Protein AF-A0AAV9ZCG6-F1 (afdb_monomer_lite)

Secondary structure (DSSP, 8-state):
--GGG--HHHHHHHHHHHHTTPPP--HHHHHHHHHHHHHHTTSTTSHHHHHHHHHHHHHHHHHH---S------TTGGG--

InterPro domains:
  IPR025476 Helitron helicase-like domain [PF14214] (3-81)

Radius of gyration: 19.18 Å; chains: 1; bounding box: 31×31×55 Å

Organism: NCBI:txid2862362

pLDDT: mean 75.43, std 11.8, range [50.69, 92.19]

Structure (mmCIF, N/CA/C/O backbone):
data_AF-A0AAV9ZCG6-F1
#
_entry.id   AF-A0AAV9ZCG6-F1
#
loop_
_atom_site.group_PDB
_atom_site.id
_atom_site.type_symbol
_atom_site.label_atom_id
_atom_site.label_alt_id
_atom_site.label_comp_id
_atom_site.label_asym_id
_atom_site.label_entity_id
_atom_site.label_seq_id
_atom_site.pdbx_PDB_ins_code
_atom_site.Cartn_x
_atom_site.Cartn_y
_atom_site.Cartn_z
_atom_site.occupancy
_atom_site.B_iso_or_equiv
_atom_site.auth_seq_id
_atom_site.auth_comp_id
_atom_site.auth_asym_id
_atom_site.auth_atom_id
_atom_site.pdbx_PDB_model_num
ATOM 1 N N . ARG A 1 1 ? 0.318 -6.772 -23.935 1.00 56.22 1 ARG A N 1
ATOM 2 C CA . ARG A 1 1 ? 1.057 -5.512 -24.211 1.00 56.22 1 ARG A CA 1
ATOM 3 C C . ARG A 1 1 ? 0.114 -4.292 -24.153 1.00 56.22 1 ARG A C 1
ATOM 5 O O . ARG A 1 1 ? 0.190 -3.436 -25.015 1.00 56.22 1 ARG A O 1
ATOM 12 N N . ILE A 1 2 ? -0.782 -4.223 -23.154 1.00 61.47 2 ILE A N 1
ATOM 13 C CA . ILE A 1 2 ? -1.838 -3.187 -23.061 1.00 61.47 2 ILE A CA 1
ATOM 14 C C . ILE A 1 2 ? -1.371 -2.010 -22.184 1.00 61.47 2 ILE A C 1
ATOM 16 O O . ILE A 1 2 ? -1.607 -0.860 -22.518 1.00 61.47 2 ILE A O 1
ATOM 20 N N . MET A 1 3 ? -0.584 -2.279 -21.135 1.00 62.41 3 MET A N 1
ATOM 21 C CA . MET A 1 3 ? -0.024 -1.250 -20.239 1.00 62.41 3 MET A CA 1
ATOM 22 C C . MET A 1 3 ? 0.909 -0.235 -20.929 1.00 62.41 3 MET A C 1
ATOM 24 O O . MET A 1 3 ? 1.131 0.839 -20.389 1.00 62.41 3 MET A O 1
ATOM 28 N N . ALA A 1 4 ? 1.437 -0.543 -22.120 1.00 68.19 4 ALA A N 1
ATOM 29 C CA . ALA A 1 4 ? 2.273 0.379 -22.898 1.00 68.19 4 ALA A CA 1
ATOM 30 C C . ALA A 1 4 ? 1.463 1.466 -23.638 1.00 68.19 4 ALA A C 1
ATOM 32 O O . ALA A 1 4 ? 2.051 2.356 -24.237 1.00 68.19 4 ALA A O 1
ATOM 33 N N . MET A 1 5 ? 0.127 1.382 -23.616 1.00 75.38 5 MET A N 1
ATOM 34 C CA . MET A 1 5 ? -0.787 2.359 -24.225 1.00 75.38 5 MET A CA 1
ATOM 35 C C . MET A 1 5 ? -1.292 3.407 -23.221 1.00 75.38 5 MET A C 1
ATOM 37 O O . MET A 1 5 ? -2.214 4.165 -23.525 1.00 75.38 5 MET A O 1
ATOM 41 N N . VAL A 1 6 ? -0.739 3.426 -22.004 1.00 82.06 6 VAL A N 1
ATOM 42 C CA . VAL A 1 6 ? -1.063 4.446 -21.003 1.00 82.06 6 VAL A CA 1
ATOM 43 C C . VAL A 1 6 ? -0.429 5.761 -21.435 1.00 82.06 6 VAL A C 1
ATOM 45 O O . VAL A 1 6 ? 0.787 5.843 -21.590 1.00 82.06 6 VAL A O 1
ATOM 48 N N . THR A 1 7 ? -1.259 6.782 -21.623 1.00 86.56 7 THR A N 1
ATOM 49 C CA . THR A 1 7 ? -0.809 8.143 -21.922 1.00 86.56 7 THR A CA 1
ATOM 50 C C . THR A 1 7 ? -0.952 9.036 -20.685 1.00 86.56 7 THR A C 1
ATOM 52 O O . THR A 1 7 ? -1.737 8.713 -19.783 1.00 86.56 7 THR A O 1
ATOM 55 N N . PRO A 1 8 ? -0.213 10.156 -20.608 1.00 85.44 8 PRO A N 1
ATOM 56 C CA . PRO A 1 8 ? -0.288 11.078 -19.475 1.00 85.44 8 PRO A CA 1
ATOM 57 C C . PRO A 1 8 ? -1.706 11.602 -19.216 1.00 85.44 8 PRO A C 1
ATOM 59 O O . PRO A 1 8 ? -2.118 11.733 -18.067 1.00 85.44 8 PRO A O 1
ATOM 62 N N . GLU A 1 9 ? -2.488 11.832 -20.270 1.00 88.12 9 GLU A N 1
ATOM 63 C CA . GLU A 1 9 ? -3.847 12.378 -20.184 1.00 88.12 9 GLU A CA 1
ATOM 64 C C . GLU A 1 9 ? -4.797 11.386 -19.505 1.00 88.12 9 GLU A C 1
ATOM 66 O O . GLU A 1 9 ? -5.631 11.772 -18.685 1.00 88.12 9 GLU A O 1
ATOM 71 N N . LYS A 1 10 ? -4.631 10.089 -19.798 1.00 85.62 10 LYS A N 1
ATOM 72 C CA . LYS A 1 10 ? -5.400 9.007 -19.170 1.00 85.62 10 LYS A CA 1
ATOM 73 C C . LYS A 1 10 ? -5.085 8.874 -17.684 1.00 85.62 10 LYS A C 1
ATOM 75 O O . LYS A 1 10 ? -5.987 8.623 -16.891 1.00 85.62 10 LYS A O 1
ATOM 80 N N . LEU A 1 11 ? -3.823 9.072 -17.300 1.00 87.12 11 LEU A N 1
ATOM 81 C CA . LEU A 1 11 ? -3.421 9.084 -15.892 1.00 87.12 11 LEU A CA 1
ATOM 82 C C . LEU A 1 11 ? -3.979 10.307 -15.163 1.00 87.12 11 LEU A C 1
ATOM 84 O O . LEU A 1 11 ? -4.530 10.160 -14.081 1.00 87.12 11 LEU A O 1
ATOM 88 N N . GLN A 1 12 ? -3.909 11.495 -15.768 1.00 91.00 12 GLN A N 1
ATOM 89 C CA . GLN A 1 12 ? -4.487 12.709 -15.185 1.00 91.00 12 GLN A CA 1
ATOM 90 C C . GLN A 1 12 ? -6.004 12.602 -15.003 1.00 91.00 12 GLN A C 1
ATOM 92 O O . GLN A 1 12 ? -6.538 13.054 -13.992 1.00 91.00 12 GLN A O 1
ATOM 97 N N . GLN A 1 13 ? -6.703 11.996 -15.965 1.00 88.81 13 GLN A N 1
ATOM 98 C CA . GLN A 1 13 ? -8.131 11.730 -15.842 1.00 88.81 13 GLN A CA 1
ATOM 99 C C . GLN A 1 13 ? -8.422 10.752 -14.699 1.00 88.81 13 GLN A C 1
ATOM 101 O O . GLN A 1 13 ? -9.300 11.026 -13.887 1.00 88.81 13 GLN A O 1
ATOM 106 N N . ALA A 1 14 ? -7.648 9.671 -14.584 1.00 88.31 14 ALA A N 1
ATOM 107 C CA . ALA A 1 14 ? -7.777 8.734 -13.472 1.00 88.31 14 ALA A CA 1
ATOM 108 C C . ALA A 1 14 ? -7.493 9.392 -12.108 1.00 88.31 14 ALA A C 1
ATOM 110 O O . ALA A 1 14 ? -8.197 9.095 -11.149 1.00 88.31 14 ALA A O 1
ATOM 111 N N . CYS A 1 15 ? -6.531 10.320 -12.018 1.00 88.81 15 CYS A N 1
ATOM 112 C CA . CYS A 1 15 ? -6.298 11.094 -10.794 1.00 88.81 15 CYS A CA 1
ATOM 113 C C . CYS A 1 15 ? -7.524 11.929 -10.409 1.00 88.81 15 CYS A C 1
ATOM 115 O O . CYS A 1 15 ? -7.944 11.889 -9.257 1.00 88.81 15 CYS A O 1
ATOM 117 N N . ARG A 1 16 ? -8.143 12.633 -11.369 1.00 92.19 16 ARG A N 1
ATOM 118 C CA . ARG A 1 16 ? -9.374 13.403 -11.113 1.00 92.19 16 ARG A CA 1
ATOM 119 C C . ARG A 1 16 ? -10.526 12.513 -10.648 1.00 92.19 16 ARG A C 1
ATOM 121 O O . ARG A 1 16 ? -11.279 12.899 -9.761 1.00 92.19 16 ARG A O 1
ATOM 128 N N . GLU A 1 17 ? -10.668 11.327 -11.239 1.00 90.44 17 GLU A N 1
ATOM 129 C CA . GLU A 1 17 ? -11.680 10.347 -10.830 1.00 90.44 17 GLU A CA 1
ATOM 130 C C . GLU A 1 17 ? -11.431 9.851 -9.400 1.00 90.44 17 GLU A C 1
ATOM 132 O O . GLU A 1 17 ? -12.370 9.805 -8.606 1.00 90.44 17 GLU A O 1
ATOM 137 N N . GLU A 1 18 ? -10.177 9.557 -9.038 1.00 88.06 18 GLU A N 1
ATOM 138 C CA . GLU A 1 18 ? -9.811 9.164 -7.672 1.00 88.06 18 GLU A CA 1
ATOM 139 C C . GLU A 1 18 ? -10.038 10.288 -6.651 1.00 88.06 18 GLU A C 1
ATOM 141 O O . GLU A 1 18 ? -10.581 10.023 -5.579 1.00 88.06 18 GLU A O 1
ATOM 146 N N . GLU A 1 19 ? -9.698 11.537 -6.982 1.00 90.75 19 GLU A N 1
ATOM 147 C CA . GLU A 1 19 ? -9.958 12.712 -6.133 1.00 90.75 19 GLU A CA 1
ATOM 148 C C . GLU A 1 19 ? -11.457 12.923 -5.881 1.00 90.75 19 GLU A C 1
ATOM 150 O O . GLU A 1 19 ? -11.863 13.325 -4.791 1.00 90.75 19 GLU A O 1
ATOM 155 N N . GLN A 1 20 ? -12.293 12.605 -6.870 1.00 90.56 20 GLN A N 1
ATOM 156 C CA . GLN A 1 20 ? -13.754 12.660 -6.772 1.00 90.56 20 GLN A CA 1
ATOM 157 C C . GLN A 1 20 ? -14.366 11.404 -6.127 1.00 90.56 20 GLN A C 1
ATOM 159 O O . GLN A 1 20 ? -15.589 11.289 -6.047 1.00 90.56 20 GLN A O 1
ATOM 164 N N . GLY A 1 21 ? -13.547 10.438 -5.693 1.00 87.31 21 GLY A N 1
ATOM 165 C CA . GLY A 1 21 ? -14.003 9.170 -5.115 1.00 87.31 21 GLY A CA 1
ATOM 166 C C . GLY A 1 21 ? -14.699 8.238 -6.115 1.00 87.31 21 GLY A C 1
ATOM 167 O O . GLY A 1 21 ? -15.344 7.269 -5.712 1.00 87.31 21 GLY A O 1
ATOM 168 N N . SER A 1 22 ? -14.584 8.517 -7.412 1.00 89.06 22 SER A N 1
ATOM 169 C CA . SER A 1 22 ? -15.164 7.711 -8.481 1.00 89.06 22 SER A CA 1
ATOM 170 C C . SER A 1 22 ? -14.225 6.567 -8.884 1.00 89.06 22 SER A C 1
ATOM 172 O O . SER A 1 22 ? -13.000 6.693 -8.809 1.00 89.06 22 SER A O 1
ATOM 174 N N . PRO A 1 23 ? -14.762 5.411 -9.309 1.00 87.12 23 PRO A N 1
ATOM 175 C CA . PRO A 1 23 ? -13.930 4.321 -9.799 1.00 87.12 23 PRO A CA 1
ATOM 176 C C . PRO A 1 23 ? -13.238 4.712 -11.112 1.00 87.12 23 PRO A C 1
ATOM 178 O O . PRO A 1 23 ? -13.880 5.269 -11.998 1.00 87.12 23 PRO A O 1
ATOM 181 N N . ILE A 1 24 ? -11.958 4.340 -11.255 1.00 89.31 24 ILE A N 1
ATOM 182 C CA . ILE A 1 24 ? -11.186 4.578 -12.486 1.00 89.31 24 ILE A CA 1
ATOM 183 C C . ILE A 1 24 ? -11.902 3.947 -13.685 1.00 89.31 24 ILE A C 1
ATOM 185 O O . ILE A 1 24 ? -12.142 2.732 -13.705 1.00 89.31 24 ILE A O 1
ATOM 189 N N . SER A 1 25 ? -12.186 4.772 -14.688 1.00 86.75 25 SER A N 1
ATOM 190 C CA . SER A 1 25 ? -12.915 4.409 -15.901 1.00 86.75 25 SER A CA 1
ATOM 191 C C . SER A 1 25 ? -12.055 3.632 -16.909 1.00 86.75 25 SER A C 1
ATOM 193 O O . SER A 1 25 ? -12.533 2.671 -17.516 1.00 86.75 25 SER A O 1
ATOM 195 N N . ASP A 1 26 ? -10.772 3.986 -17.066 1.00 86.69 26 ASP A N 1
ATOM 196 C CA . ASP A 1 26 ? -9.879 3.347 -18.043 1.00 86.69 26 ASP A CA 1
ATOM 197 C C . ASP A 1 26 ? -9.405 1.950 -17.563 1.00 86.69 26 ASP A C 1
ATOM 199 O O . ASP A 1 26 ? -8.695 1.833 -16.551 1.00 86.69 26 ASP A O 1
ATOM 203 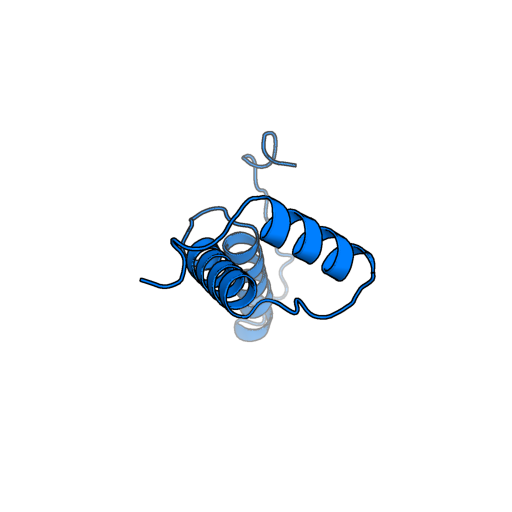N N . PRO A 1 27 ? -9.721 0.863 -18.300 1.00 85.00 27 PRO A N 1
ATOM 204 C CA . PRO A 1 27 ? -9.354 -0.499 -17.911 1.00 85.00 27 PRO A CA 1
ATOM 205 C C . PRO A 1 27 ? -7.837 -0.746 -17.921 1.00 85.00 27 PRO A C 1
ATOM 207 O O . PRO A 1 27 ? -7.344 -1.591 -17.174 1.00 85.00 27 PRO A O 1
ATOM 210 N N . THR A 1 28 ? -7.079 -0.002 -18.727 1.00 86.06 28 THR A N 1
ATOM 211 C CA . THR A 1 28 ? -5.615 -0.091 -18.796 1.00 86.06 28 THR A CA 1
ATOM 212 C C . THR A 1 28 ? -4.977 0.510 -17.552 1.00 86.06 28 THR A C 1
ATOM 214 O O . THR A 1 28 ? -4.072 -0.093 -16.974 1.00 86.06 28 THR A O 1
ATOM 217 N N . VAL A 1 29 ? -5.469 1.671 -17.112 1.00 86.94 29 VAL A N 1
ATOM 218 C CA . VAL A 1 29 ? -4.985 2.335 -15.893 1.00 86.94 29 VAL A CA 1
ATOM 219 C C . VAL A 1 29 ? -5.366 1.517 -14.658 1.00 86.94 29 VAL A C 1
ATOM 221 O O . VAL A 1 29 ? -4.540 1.316 -13.768 1.00 86.94 29 VAL A O 1
ATOM 224 N N . LYS A 1 30 ? -6.569 0.933 -14.643 1.00 87.62 30 LYS A N 1
ATOM 225 C CA . LYS A 1 30 ? -6.995 -0.003 -13.595 1.00 87.62 30 LYS A CA 1
ATOM 226 C C . LYS A 1 30 ? -6.082 -1.230 -13.507 1.00 87.62 30 LYS A C 1
ATOM 228 O O . LYS A 1 30 ? -5.663 -1.606 -12.412 1.00 87.62 30 LYS A O 1
ATOM 233 N N . LEU A 1 31 ? -5.735 -1.827 -14.649 1.00 87.75 31 LEU A N 1
ATOM 234 C CA . LEU A 1 31 ? -4.819 -2.966 -14.708 1.00 87.75 31 LEU A CA 1
ATOM 235 C C . LEU A 1 31 ? -3.402 -2.582 -14.247 1.00 87.75 31 LEU A C 1
ATOM 237 O O . LEU A 1 31 ? -2.771 -3.335 -13.504 1.00 87.75 31 LEU A O 1
ATOM 241 N N . LEU A 1 32 ? -2.910 -1.401 -14.641 1.00 87.25 32 LEU A N 1
ATOM 242 C CA . LEU A 1 32 ? -1.628 -0.865 -14.176 1.00 87.25 32 LEU A CA 1
ATOM 243 C C . LEU A 1 32 ? -1.616 -0.704 -12.649 1.00 87.25 32 LEU A C 1
ATOM 245 O O . LEU A 1 32 ? -0.702 -1.196 -11.988 1.00 87.25 32 LEU A O 1
ATOM 249 N N . ARG A 1 33 ? -2.657 -0.090 -12.075 1.00 86.12 33 ARG A N 1
ATOM 250 C CA . ARG A 1 33 ? -2.797 0.101 -10.624 1.00 86.12 33 ARG A CA 1
ATOM 251 C C . ARG A 1 33 ? -2.779 -1.227 -9.868 1.00 86.12 33 ARG A C 1
ATOM 253 O O . ARG A 1 33 ? -2.081 -1.350 -8.863 1.00 86.12 33 ARG A O 1
ATOM 260 N N . GLN A 1 34 ? -3.502 -2.233 -10.358 1.00 85.75 34 GLN A N 1
ATOM 261 C CA . GLN A 1 34 ? -3.492 -3.576 -9.769 1.00 85.75 34 GLN A CA 1
ATOM 262 C C . GLN A 1 34 ? -2.090 -4.194 -9.789 1.00 85.75 34 GLN A C 1
ATOM 264 O O . GLN A 1 34 ? -1.646 -4.760 -8.789 1.00 85.75 34 GLN A O 1
ATOM 269 N N . HIS A 1 35 ? -1.367 -4.046 -10.899 1.00 84.75 35 HIS A N 1
ATOM 270 C CA . HIS A 1 35 ? -0.014 -4.574 -11.025 1.00 84.75 35 HIS A CA 1
ATOM 271 C C . HIS A 1 35 ? 0.966 -3.896 -10.059 1.00 84.75 35 HIS A C 1
ATOM 273 O O . HIS A 1 35 ? 1.707 -4.584 -9.351 1.00 84.75 35 HIS A O 1
ATOM 279 N N . VAL A 1 36 ? 0.910 -2.565 -9.955 1.00 83.50 36 VAL A N 1
ATOM 280 C CA . VAL A 1 36 ? 1.695 -1.792 -8.981 1.00 83.50 36 VAL A CA 1
ATOM 281 C C . VAL A 1 36 ? 1.374 -2.251 -7.561 1.00 83.50 36 VAL A C 1
ATOM 283 O O . VAL A 1 36 ? 2.283 -2.632 -6.828 1.00 83.50 36 VAL A O 1
ATOM 286 N N . HIS A 1 37 ? 0.093 -2.322 -7.192 1.00 81.19 37 HIS A N 1
ATOM 287 C CA . HIS A 1 37 ? -0.325 -2.756 -5.858 1.00 81.19 37 HIS A CA 1
ATOM 288 C C . HIS A 1 37 ? 0.166 -4.172 -5.518 1.00 81.19 37 HIS A C 1
ATOM 290 O O . HIS A 1 37 ? 0.666 -4.403 -4.418 1.00 81.19 37 HIS A O 1
ATOM 296 N N . SER A 1 38 ? 0.093 -5.105 -6.474 1.00 80.00 38 SER A N 1
ATOM 297 C CA . SER A 1 38 ? 0.583 -6.479 -6.294 1.00 80.00 38 SER A CA 1
ATOM 298 C C . SER A 1 38 ? 2.106 -6.564 -6.131 1.00 80.00 38 SER A C 1
ATOM 300 O O . SER A 1 38 ? 2.618 -7.461 -5.461 1.00 80.00 38 SER A O 1
ATOM 302 N N . THR A 1 39 ? 2.838 -5.617 -6.720 1.00 78.00 39 THR A N 1
ATOM 303 C CA . THR A 1 39 ? 4.301 -5.564 -6.654 1.00 78.00 39 THR A CA 1
ATOM 304 C C . THR A 1 39 ? 4.772 -4.895 -5.364 1.00 78.00 39 THR A C 1
ATOM 306 O O . THR A 1 39 ? 5.739 -5.358 -4.764 1.00 78.00 39 THR A O 1
ATOM 309 N N . VAL A 1 40 ? 4.056 -3.876 -4.875 1.00 72.50 40 VAL A N 1
ATOM 310 C CA . VAL A 1 40 ? 4.370 -3.155 -3.625 1.00 72.50 40 VAL A CA 1
ATOM 311 C C . VAL A 1 40 ? 4.427 -4.104 -2.422 1.00 72.50 40 VAL A C 1
ATOM 313 O O . VAL A 1 40 ? 5.308 -3.966 -1.575 1.00 72.50 40 VAL A O 1
ATOM 316 N N . GLY A 1 41 ? 3.558 -5.117 -2.369 1.00 65.94 41 GLY A N 1
ATOM 317 C CA . GLY A 1 41 ? 3.587 -6.140 -1.317 1.00 65.94 41 GLY A CA 1
ATOM 318 C C . GLY A 1 41 ? 4.860 -7.000 -1.295 1.00 65.94 41 GLY A C 1
ATOM 319 O O . GLY A 1 41 ? 5.194 -7.572 -0.263 1.00 65.94 41 GLY A O 1
ATO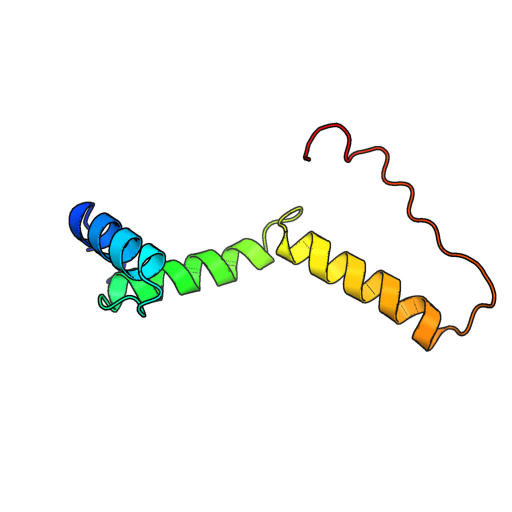M 320 N N . ARG A 1 42 ? 5.598 -7.074 -2.411 1.00 70.62 42 ARG A N 1
ATOM 321 C CA . ARG A 1 42 ? 6.861 -7.826 -2.530 1.00 70.62 42 ARG A CA 1
ATOM 322 C C . ARG A 1 42 ? 8.099 -6.975 -2.238 1.00 70.62 42 ARG A C 1
ATOM 324 O O . ARG A 1 42 ? 9.183 -7.529 -2.057 1.00 70.62 42 ARG A O 1
ATOM 331 N N . VAL A 1 43 ? 7.957 -5.649 -2.191 1.00 73.31 43 VAL A N 1
ATOM 332 C CA . VAL A 1 43 ? 9.048 -4.731 -1.849 1.00 73.31 43 VAL A CA 1
ATOM 333 C C . VAL A 1 43 ? 9.235 -4.736 -0.332 1.00 73.31 43 VAL A C 1
ATOM 335 O O . VAL A 1 43 ? 8.342 -4.338 0.418 1.00 73.31 43 VAL A O 1
ATOM 338 N N . LYS A 1 44 ? 10.403 -5.196 0.132 1.00 64.81 44 LYS A N 1
ATOM 339 C CA . LYS A 1 44 ? 10.771 -5.146 1.555 1.00 64.81 44 LYS A CA 1
ATOM 340 C C . LYS A 1 44 ? 10.752 -3.694 2.043 1.00 64.81 44 LYS A C 1
ATOM 342 O O . LYS A 1 44 ? 11.292 -2.821 1.374 1.00 64.81 44 LYS A O 1
ATOM 347 N N . GLY A 1 45 ? 10.134 -3.451 3.198 1.00 66.81 45 GLY A N 1
ATOM 348 C CA . GLY A 1 45 ? 10.015 -2.108 3.784 1.00 66.81 45 GLY A CA 1
ATOM 349 C C . GLY A 1 45 ? 8.813 -1.292 3.296 1.00 66.81 45 GLY A C 1
ATOM 350 O O . GLY A 1 45 ? 8.553 -0.225 3.847 1.00 66.81 45 GLY A O 1
ATOM 351 N N . SER A 1 46 ? 8.030 -1.801 2.335 1.00 72.31 46 SER A N 1
ATOM 352 C CA . SER A 1 46 ? 6.774 -1.160 1.936 1.00 72.31 46 SER A CA 1
ATOM 353 C C . SER A 1 46 ? 5.775 -1.096 3.095 1.00 72.31 46 SER A C 1
ATOM 355 O O . SER A 1 46 ? 5.801 -1.925 4.011 1.00 72.31 46 SER A O 1
ATOM 357 N N . ASN A 1 47 ? 4.826 -0.159 3.029 1.00 73.56 47 ASN A N 1
ATOM 358 C CA . ASN A 1 47 ? 3.763 -0.054 4.034 1.00 73.56 47 ASN A CA 1
ATOM 359 C C . ASN A 1 47 ? 2.993 -1.369 4.206 1.00 73.56 47 ASN A C 1
ATOM 361 O O . ASN A 1 47 ? 2.634 -1.722 5.323 1.00 73.56 47 ASN A O 1
ATOM 365 N N . GLN A 1 48 ? 2.807 -2.148 3.136 1.00 71.94 48 GLN A N 1
ATOM 366 C CA . GLN A 1 48 ? 2.181 -3.470 3.230 1.00 71.94 48 GLN A CA 1
ATOM 367 C C . GLN A 1 48 ? 3.045 -4.468 4.014 1.00 71.94 48 GLN A C 1
ATOM 369 O O . GLN A 1 48 ? 2.523 -5.182 4.870 1.00 71.94 48 GLN A O 1
ATOM 374 N N . SER A 1 49 ? 4.362 -4.491 3.775 1.00 71.12 49 SER A N 1
ATOM 375 C CA . SER A 1 49 ? 5.304 -5.320 4.539 1.00 71.12 49 SER A CA 1
ATOM 376 C C . SER A 1 49 ? 5.312 -4.938 6.021 1.00 71.12 49 SER A C 1
ATOM 378 O O . SER A 1 49 ? 5.287 -5.823 6.877 1.00 71.12 49 SER A O 1
ATOM 380 N N . ARG A 1 50 ? 5.291 -3.636 6.330 1.00 76.81 50 ARG A N 1
ATOM 381 C CA . ARG A 1 50 ? 5.209 -3.120 7.704 1.00 76.81 50 ARG A CA 1
ATOM 382 C C . ARG A 1 50 ? 3.881 -3.492 8.373 1.00 76.81 50 ARG A C 1
ATOM 384 O O . ARG A 1 50 ? 3.886 -3.949 9.514 1.00 76.81 50 ARG A O 1
ATOM 391 N N . THR A 1 51 ? 2.753 -3.347 7.676 1.00 78.81 51 THR A N 1
ATOM 392 C CA . THR A 1 51 ? 1.429 -3.742 8.185 1.00 78.81 51 THR A CA 1
ATOM 393 C C . THR A 1 51 ? 1.359 -5.242 8.451 1.00 78.81 51 THR A C 1
ATOM 395 O O . THR A 1 51 ? 0.931 -5.638 9.529 1.00 78.81 51 THR A O 1
ATOM 398 N N . SER A 1 52 ? 1.851 -6.080 7.531 1.00 79.88 52 SER A N 1
ATOM 399 C CA . SER A 1 52 ? 1.895 -7.535 7.723 1.00 79.88 52 SER A CA 1
ATOM 400 C C . SER A 1 52 ? 2.745 -7.932 8.933 1.00 79.88 52 SER A C 1
ATOM 402 O O . SER A 1 52 ? 2.304 -8.737 9.753 1.00 79.88 52 SER A O 1
ATOM 404 N N . LEU A 1 53 ? 3.929 -7.330 9.092 1.00 78.94 53 LEU A N 1
ATOM 405 C CA . LEU A 1 53 ? 4.805 -7.585 10.235 1.00 78.94 53 LEU A CA 1
ATOM 406 C C . LEU A 1 53 ? 4.132 -7.199 11.559 1.00 78.94 53 LEU A C 1
ATOM 408 O O . LEU A 1 53 ? 4.176 -7.965 12.521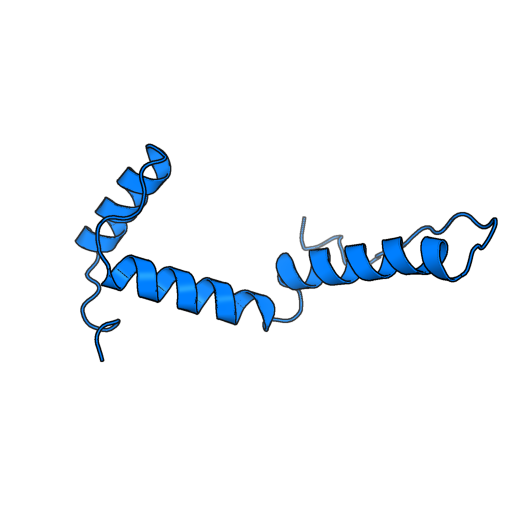 1.00 78.94 53 LEU A O 1
ATOM 412 N N . ARG A 1 54 ? 3.454 -6.044 11.598 1.00 78.81 54 ARG A N 1
ATOM 413 C CA . ARG A 1 54 ? 2.665 -5.630 12.766 1.00 78.81 54 ARG A CA 1
ATOM 414 C C . ARG A 1 54 ? 1.550 -6.630 13.056 1.00 78.81 54 ARG A C 1
ATOM 416 O O . ARG A 1 54 ? 1.423 -7.055 14.196 1.00 78.81 54 ARG A O 1
ATOM 423 N N . SER A 1 55 ? 0.780 -7.056 12.055 1.00 79.38 55 SER A N 1
ATOM 424 C CA . SER A 1 55 ? -0.271 -8.065 12.240 1.00 79.38 55 SER A CA 1
ATOM 425 C C . SER A 1 55 ? 0.271 -9.376 12.814 1.00 79.38 55 SER A C 1
ATOM 427 O O . SER A 1 55 ? -0.346 -9.940 13.715 1.00 79.38 55 SER A O 1
ATOM 429 N N . GLN A 1 56 ? 1.438 -9.835 12.352 1.00 80.38 56 GLN A N 1
ATOM 430 C CA . GLN A 1 56 ? 2.098 -11.018 12.909 1.00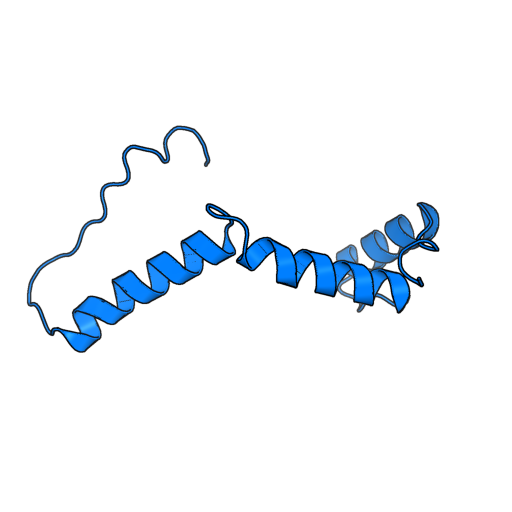 80.38 56 GLN A CA 1
ATOM 431 C C . GLN A 1 56 ? 2.475 -10.801 14.375 1.00 80.38 56 GLN A C 1
ATOM 433 O O . GLN A 1 56 ? 2.103 -11.613 15.220 1.00 80.38 56 GLN A O 1
ATOM 438 N N . LEU A 1 57 ? 3.117 -9.675 14.696 1.00 76.12 57 LEU A N 1
ATOM 439 C CA . LEU A 1 57 ? 3.473 -9.323 16.068 1.00 76.12 57 LEU A CA 1
ATOM 440 C C . LEU A 1 57 ? 2.250 -9.298 16.995 1.00 76.12 57 LEU A C 1
ATOM 442 O O . LEU A 1 57 ? 2.325 -9.842 18.088 1.00 76.12 57 LEU A O 1
ATOM 446 N N . TRP A 1 58 ? 1.128 -8.720 16.555 1.00 71.62 58 TRP A N 1
ATOM 447 C CA . TRP A 1 58 ? -0.119 -8.681 17.327 1.00 71.62 58 TRP A CA 1
ATOM 448 C C . TRP A 1 58 ? -0.794 -10.053 17.460 1.00 71.62 58 TRP A C 1
ATOM 450 O O . TRP A 1 58 ? -1.447 -10.313 18.468 1.00 71.62 58 TRP A O 1
ATOM 460 N N . SER A 1 59 ? -0.623 -10.952 16.486 1.00 74.88 59 SER A N 1
ATOM 461 C CA . SER A 1 59 ? -1.170 -12.317 16.552 1.00 74.88 59 SER A CA 1
ATOM 462 C C . SER A 1 59 ? -0.387 -13.241 17.494 1.00 74.88 59 SER A C 1
ATOM 464 O O . SER A 1 59 ? -0.966 -14.122 18.130 1.00 74.88 59 SER A O 1
ATOM 466 N N . THR A 1 60 ? 0.918 -13.009 17.644 1.00 72.88 60 THR A N 1
ATOM 467 C CA . THR A 1 60 ? 1.810 -13.790 18.508 1.00 72.88 60 THR A CA 1
ATOM 468 C C . THR A 1 60 ? 1.358 -13.856 19.975 1.00 72.88 60 THR A C 1
ATOM 470 O O . THR A 1 60 ? 1.279 -14.966 20.500 1.00 72.88 60 THR A O 1
ATOM 473 N N . PRO A 1 61 ? 1.010 -12.753 20.670 1.00 67.94 61 PRO A N 1
ATOM 474 C CA . PRO A 1 61 ? 0.535 -12.820 22.051 1.00 67.94 61 PRO A CA 1
ATOM 475 C C . PRO A 1 61 ? -0.851 -13.465 22.171 1.00 67.94 61 PRO A C 1
ATOM 477 O O . PRO A 1 61 ? -1.113 -14.140 23.164 1.00 67.94 61 PRO A O 1
ATOM 480 N N . VAL A 1 62 ? -1.718 -13.329 21.160 1.00 74.12 62 VAL A N 1
ATOM 481 C CA . VAL A 1 62 ? -3.016 -14.028 21.127 1.00 74.12 62 VAL A CA 1
ATOM 482 C C . VAL A 1 62 ? -2.804 -15.545 21.098 1.00 74.12 62 VAL A C 1
ATOM 484 O O . VAL A 1 62 ? -3.483 -16.278 21.816 1.00 74.12 62 VAL A O 1
ATOM 487 N N . TYR A 1 63 ? -1.830 -16.011 20.313 1.00 73.69 63 TYR A N 1
ATOM 488 C CA . TYR A 1 63 ? -1.483 -17.427 20.211 1.00 73.69 63 TYR A CA 1
ATOM 489 C C . TYR A 1 63 ? -0.721 -17.948 21.443 1.00 73.69 63 TYR A C 1
ATOM 491 O O . TYR A 1 63 ? -1.056 -19.004 21.975 1.00 73.69 63 TYR A O 1
ATOM 499 N N . LEU A 1 64 ? 0.283 -17.209 21.927 1.00 77.50 64 LEU A N 1
ATOM 500 C CA . LEU A 1 64 ? 1.193 -17.662 22.989 1.00 77.50 64 LEU A CA 1
ATOM 501 C C . LEU A 1 64 ? 0.688 -17.394 24.419 1.00 77.50 64 LEU A C 1
ATOM 503 O O . LEU A 1 64 ? 1.322 -17.842 25.371 1.00 77.50 64 LEU A O 1
ATOM 507 N N . ARG A 1 65 ? -0.414 -16.646 24.590 1.00 66.75 65 ARG A N 1
ATOM 508 C CA . ARG A 1 65 ? -0.977 -16.211 25.888 1.00 66.75 65 ARG A CA 1
ATOM 509 C C . ARG A 1 65 ? 0.050 -15.701 26.932 1.00 66.75 65 ARG A C 1
ATOM 511 O O . ARG A 1 65 ? -0.056 -16.078 28.102 1.00 66.75 65 ARG A O 1
ATOM 518 N N . PRO A 1 66 ? 1.044 -14.858 26.591 1.00 62.75 66 PRO A N 1
ATOM 519 C CA . PRO A 1 66 ? 1.965 -14.343 27.595 1.00 62.75 66 PRO A CA 1
ATOM 520 C C . PRO A 1 66 ? 1.334 -13.167 28.363 1.00 62.75 66 PRO A C 1
ATOM 522 O O . PRO A 1 66 ? 0.791 -12.246 27.758 1.00 62.75 66 PRO A O 1
ATOM 525 N N . TRP A 1 67 ? 1.478 -13.145 29.692 1.00 56.97 67 TRP A N 1
ATOM 526 C CA . TRP A 1 67 ? 1.120 -12.012 30.571 1.00 56.97 67 TRP A CA 1
ATOM 527 C C . TRP A 1 67 ? 2.156 -10.866 30.527 1.00 56.97 67 TRP A C 1
ATOM 529 O O . TRP A 1 67 ? 2.334 -10.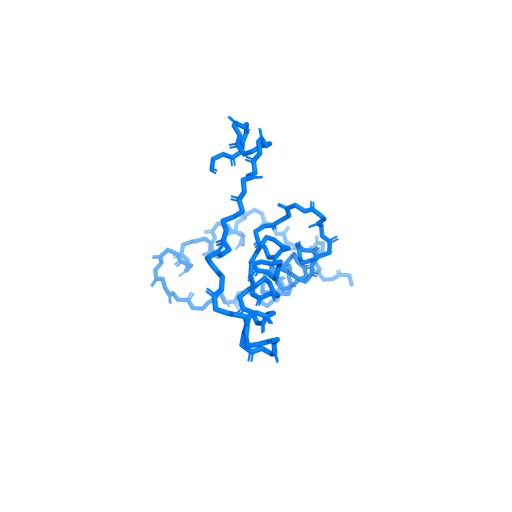139 31.501 1.00 56.97 67 TRP A O 1
ATOM 539 N N . ASN A 1 68 ? 2.873 -10.705 29.411 1.00 62.62 68 ASN A N 1
ATOM 540 C CA . ASN A 1 68 ? 4.030 -9.814 29.320 1.00 62.62 68 ASN A CA 1
ATOM 541 C C . ASN A 1 68 ? 3.761 -8.706 28.295 1.00 62.62 68 ASN A C 1
ATOM 543 O O . ASN A 1 68 ? 3.334 -8.985 27.174 1.00 62.62 68 ASN A O 1
ATOM 547 N N . LEU A 1 69 ? 4.028 -7.453 28.673 1.00 61.53 69 LEU A N 1
ATOM 548 C CA . LEU A 1 69 ? 3.957 -6.294 27.783 1.00 61.53 69 LEU A CA 1
ATOM 549 C C . LEU A 1 69 ? 5.003 -6.435 26.665 1.00 61.53 69 LEU A C 1
ATOM 551 O 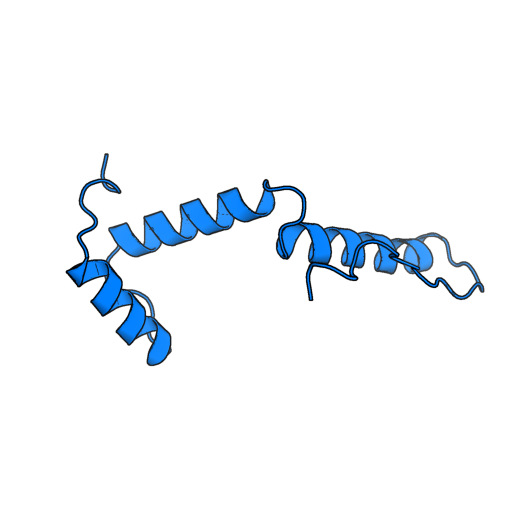O . LEU A 1 69 ? 6.201 -6.481 26.938 1.00 61.53 69 LEU A O 1
ATOM 555 N N . TRP A 1 70 ? 4.555 -6.478 25.410 1.00 61.97 70 TRP A N 1
ATOM 556 C CA . TRP A 1 70 ? 5.441 -6.446 24.247 1.00 61.97 70 TRP A CA 1
ATOM 557 C C . TRP A 1 70 ? 5.608 -5.004 23.769 1.00 61.97 70 TRP A C 1
ATOM 559 O O . TRP A 1 70 ? 4.653 -4.384 23.306 1.00 61.97 70 TRP A O 1
ATOM 569 N N . ILE A 1 71 ? 6.831 -4.481 23.857 1.00 61.03 71 ILE A N 1
ATOM 570 C CA . ILE A 1 71 ? 7.220 -3.201 23.256 1.00 61.03 71 ILE A CA 1
ATOM 571 C C . ILE A 1 71 ? 8.166 -3.515 22.101 1.00 61.03 71 ILE A C 1
ATOM 573 O O . ILE A 1 71 ? 9.182 -4.179 22.289 1.00 61.03 71 ILE A O 1
ATOM 577 N N . THR A 1 72 ? 7.842 -3.036 20.902 1.00 59.88 72 THR A N 1
ATOM 578 C CA . THR A 1 72 ? 8.787 -3.067 19.779 1.00 59.88 72 THR A CA 1
ATOM 579 C C . THR A 1 72 ? 9.569 -1.765 19.773 1.00 59.88 72 THR A C 1
ATOM 581 O O . THR A 1 72 ? 9.011 -0.716 19.464 1.00 59.88 72 THR A O 1
ATOM 584 N N . ILE A 1 73 ? 10.855 -1.827 20.116 1.00 61.06 73 ILE A N 1
ATOM 585 C CA . ILE A 1 73 ? 11.780 -0.703 19.949 1.00 61.06 73 ILE A CA 1
ATOM 586 C C . ILE A 1 73 ? 12.383 -0.835 18.549 1.00 61.06 73 ILE A C 1
ATOM 588 O O . ILE A 1 73 ? 13.177 -1.740 18.305 1.00 61.06 73 ILE A O 1
ATOM 592 N N . ASN A 1 74 ? 11.975 0.036 17.622 1.00 56.03 74 ASN A N 1
ATOM 593 C CA . ASN A 1 74 ? 12.529 0.098 16.269 1.00 56.03 74 ASN A CA 1
ATOM 594 C C . ASN A 1 74 ? 13.487 1.299 16.150 1.00 56.03 74 ASN A C 1
ATOM 596 O O . ASN A 1 74 ? 13.037 2.396 15.827 1.00 56.03 74 ASN A O 1
ATOM 600 N N . PRO A 1 75 ? 14.799 1.134 16.394 1.00 56.00 75 PRO A N 1
ATOM 601 C CA . PRO A 1 75 ? 15.752 2.245 16.340 1.00 56.00 75 PRO A CA 1
ATOM 602 C C . PRO A 1 75 ? 16.007 2.775 14.916 1.00 56.00 75 PRO A C 1
ATOM 604 O O . PRO A 1 75 ? 16.706 3.769 14.761 1.00 56.00 75 PRO A O 1
ATOM 607 N N . VAL A 1 76 ? 15.462 2.130 13.875 1.00 53.81 76 VAL A N 1
ATOM 608 C CA . VAL A 1 76 ? 15.684 2.487 12.462 1.00 53.81 76 VAL A CA 1
ATOM 609 C C . VAL A 1 76 ? 14.622 3.442 11.890 1.00 53.81 76 VAL A C 1
ATOM 611 O O . VAL A 1 76 ? 14.835 4.014 10.825 1.00 53.81 76 VAL A O 1
ATOM 614 N N . ASP A 1 77 ? 13.510 3.668 12.599 1.00 54.34 77 ASP A N 1
ATOM 615 C CA . ASP A 1 77 ? 12.386 4.521 12.148 1.00 54.34 77 ASP A CA 1
ATOM 616 C C . ASP A 1 77 ? 12.693 6.032 12.194 1.00 54.34 77 ASP A C 1
ATOM 618 O O . ASP A 1 77 ? 11.839 6.858 11.906 1.00 54.34 77 ASP A O 1
ATOM 622 N N . ILE A 1 78 ? 13.922 6.415 12.551 1.00 55.44 78 ILE A N 1
ATOM 623 C CA . ILE A 1 78 ? 14.351 7.819 12.661 1.00 55.44 78 ILE A CA 1
ATOM 624 C C . ILE A 1 78 ? 14.440 8.490 11.272 1.00 55.44 78 ILE A C 1
ATOM 626 O O . ILE A 1 78 ? 14.421 9.714 11.170 1.00 55.44 78 ILE A O 1
ATOM 630 N N . HIS A 1 79 ? 14.523 7.703 10.194 1.00 55.03 79 HIS A N 1
ATOM 631 C CA . HIS A 1 79 ? 14.754 8.201 8.832 1.00 55.03 79 HIS A CA 1
ATOM 632 C C . HIS A 1 79 ? 13.613 7.937 7.838 1.00 55.03 79 HIS A C 1
ATOM 634 O O . HIS A 1 79 ? 13.764 8.278 6.668 1.00 55.03 79 HIS A O 1
ATOM 640 N N . ASP A 1 80 ? 12.494 7.351 8.270 1.00 50.69 80 ASP A N 1
ATOM 641 C CA . ASP A 1 80 ? 11.349 7.052 7.397 1.00 50.69 80 ASP A CA 1
ATOM 642 C C . ASP A 1 80 ? 10.034 7.241 8.186 1.00 50.69 80 ASP A C 1
ATOM 644 O O . ASP A 1 80 ? 9.511 6.257 8.718 1.00 50.69 80 ASP A O 1
ATOM 648 N N . PRO A 1 81 ? 9.589 8.507 8.369 1.00 55.34 81 PRO A N 1
ATOM 649 C CA . PRO A 1 81 ? 8.421 8.876 9.177 1.00 55.34 81 PRO A CA 1
ATOM 650 C C . PRO A 1 81 ? 7.081 8.363 8.630 1.00 55.34 81 PRO A C 1
ATOM 652 O O . PRO A 1 81 ? 6.934 8.227 7.394 1.00 55.34 81 PRO A O 1
#

Sequence (81 aa):
RIMAMVTPEKLQQACREEEQGSPISDPTVKLLRQHVHSTVGRVKGSNQSRTSLRSQLWSTPVYLRPWNLWITINPVDIHDP

Foldseek 3Di:
DLLVPDDPVLVVVQVVCVVVVHHRPDVSVVVVVVVVVVVLCVDPPRPNNVVVVVVVVVVVCVVVVDPDDDDDDDPPCPPPD